Protein AF-A0A1X1QET8-F1 (afdb_monomer)

Mean predicted aligned error: 7.46 Å

Secondary structure (DSSP, 8-state):
--HHHHHHHHHHSTTSTTHHHHHHHHHHHHHHHHTPPPPHHHHHHHHHHHHHHHHHHHHHHHHHS--S----TTSPPHHHHHHHHHHHSSS-HHHHHHHHHHHHHHHHHHH-

Solvent-accessible surface area (backbone atoms only — not comparable to full-atom values): 6619 Å² total; per-residue (Å²): 129,54,74,42,54,53,52,54,61,43,67,76,45,64,84,44,91,68,31,50,60,51,52,53,52,50,54,51,51,50,26,63,77,69,74,43,82,80,50,70,69,53,55,51,23,50,51,42,36,46,50,56,53,51,51,50,54,51,51,51,52,52,70,72,62,63,70,92,78,77,90,59,92,82,65,80,48,72,64,54,54,49,52,54,54,51,67,69,34,98,52,54,68,68,54,24,52,49,53,48,51,55,54,49,54,65,47,39,77,74,72,96

pLDDT: mean 82.43, std 14.9, range [44.53, 96.75]

Foldseek 3Di:
DALLVLLVVCVVCCPDQPNLVSLVVSLVVLCVQVVHDDDPLLVLLSVLSVVVNVLVVVVVVVVVPDPDDDPDVPDDDSVNVVVVVCVVRPDHNVVSSVVSNVVSVVSSVVRD

Structure (mmCIF, N/CA/C/O backbone):
data_AF-A0A1X1QET8-F1
#
_entry.id   AF-A0A1X1QET8-F1
#
loop_
_atom_site.group_PDB
_atom_site.id
_atom_site.type_symbol
_atom_site.label_atom_id
_atom_site.label_alt_id
_atom_site.label_comp_id
_atom_site.label_asym_id
_atom_site.label_entity_id
_atom_site.label_seq_id
_atom_site.pdbx_PDB_ins_code
_atom_site.Cartn_x
_atom_site.Cartn_y
_atom_site.Cartn_z
_atom_site.occupancy
_atom_site.B_iso_or_equiv
_atom_site.auth_seq_id
_atom_site.auth_comp_id
_atom_site.auth_asym_id
_atom_site.auth_atom_id
_atom_site.pdbx_PDB_model_num
ATOM 1 N N . MET A 1 1 ? -18.580 -8.334 -0.733 1.00 80.12 1 MET A N 1
ATOM 2 C CA . MET A 1 1 ? -17.392 -8.728 0.043 1.00 80.12 1 MET A CA 1
ATOM 3 C C . MET A 1 1 ? -17.218 -7.706 1.147 1.00 80.12 1 MET A C 1
ATOM 5 O O . MET A 1 1 ? -17.308 -6.518 0.830 1.00 80.12 1 MET A O 1
ATOM 9 N N . SER A 1 2 ? -17.101 -8.141 2.405 1.00 91.31 2 SER A N 1
ATOM 10 C CA . SER A 1 2 ? -16.894 -7.214 3.525 1.00 91.31 2 SER A CA 1
ATOM 11 C C . SER A 1 2 ? -15.508 -6.560 3.424 1.00 91.31 2 SER A C 1
ATOM 13 O O . SER A 1 2 ? -14.654 -6.996 2.648 1.00 91.31 2 SER A O 1
ATOM 15 N N . LEU A 1 3 ? -15.273 -5.486 4.182 1.00 92.62 3 LEU A N 1
ATOM 16 C CA . LEU A 1 3 ? -13.946 -4.869 4.244 1.00 92.62 3 LEU A CA 1
ATOM 17 C C . LEU A 1 3 ? -12.921 -5.798 4.920 1.00 92.62 3 LEU A C 1
ATOM 19 O O . LEU A 1 3 ? -11.764 -5.821 4.508 1.00 92.62 3 LEU A O 1
ATOM 23 N N . SER A 1 4 ? -13.343 -6.608 5.895 1.00 92.38 4 SER A N 1
ATOM 24 C CA . SER A 1 4 ? -12.501 -7.638 6.514 1.00 92.38 4 SER A CA 1
ATOM 25 C C . SER A 1 4 ? -12.085 -8.723 5.518 1.00 92.38 4 SER A C 1
ATOM 27 O O . SER A 1 4 ? -10.895 -9.020 5.430 1.00 92.38 4 SER A O 1
ATOM 29 N N . ASP A 1 5 ? -13.015 -9.219 4.696 1.00 93.31 5 ASP A N 1
ATOM 30 C CA . ASP A 1 5 ? -12.722 -10.188 3.631 1.00 93.31 5 ASP A CA 1
ATOM 31 C C . ASP A 1 5 ? -11.715 -9.609 2.620 1.00 93.31 5 ASP A C 1
ATOM 33 O O . ASP A 1 5 ? -10.747 -10.266 2.251 1.00 93.31 5 ASP A O 1
ATOM 37 N N . LYS A 1 6 ? -11.890 -8.339 2.213 1.00 93.94 6 LYS A N 1
ATOM 38 C CA . LYS A 1 6 ? -10.956 -7.655 1.297 1.00 93.94 6 LYS A CA 1
ATOM 39 C C . LYS A 1 6 ? -9.537 -7.577 1.862 1.00 93.94 6 LYS A C 1
ATOM 41 O O . LYS A 1 6 ? -8.575 -7.726 1.109 1.00 93.94 6 LYS A O 1
ATOM 46 N N . ILE A 1 7 ? -9.399 -7.296 3.162 1.00 94.69 7 ILE A N 1
ATOM 47 C CA . ILE A 1 7 ? -8.093 -7.244 3.832 1.00 94.69 7 ILE A CA 1
ATOM 48 C C . ILE A 1 7 ? -7.448 -8.632 3.828 1.00 94.69 7 ILE A C 1
ATOM 50 O O . ILE A 1 7 ? -6.260 -8.749 3.529 1.00 94.69 7 ILE A O 1
ATOM 54 N N . ASP A 1 8 ? -8.219 -9.673 4.132 1.00 93.94 8 ASP A N 1
ATOM 55 C CA . ASP A 1 8 ? -7.717 -11.046 4.183 1.00 93.94 8 ASP A CA 1
ATOM 56 C C . ASP A 1 8 ? -7.276 -11.563 2.825 1.00 93.94 8 ASP A C 1
ATOM 58 O O . ASP A 1 8 ? -6.165 -12.083 2.702 1.00 93.94 8 ASP A O 1
ATOM 62 N N . ASP A 1 9 ? -8.099 -11.345 1.805 1.00 94.06 9 ASP A N 1
ATOM 63 C CA . ASP A 1 9 ? -7.784 -11.713 0.430 1.00 94.06 9 ASP A CA 1
ATOM 64 C C . ASP A 1 9 ? -6.506 -11.017 -0.043 1.00 94.06 9 ASP A C 1
ATOM 66 O O . ASP A 1 9 ? -5.615 -11.647 -0.619 1.00 94.06 9 ASP A O 1
ATOM 70 N N . TRP A 1 10 ? -6.365 -9.722 0.253 1.00 94.81 10 TRP A N 1
ATOM 71 C CA . TRP A 1 10 ? -5.163 -8.974 -0.097 1.00 94.81 10 TRP A CA 1
ATOM 72 C C . TRP A 1 10 ? -3.913 -9.513 0.614 1.00 94.81 10 TRP A C 1
ATOM 74 O O . TRP A 1 10 ? -2.864 -9.686 -0.013 1.00 94.81 10 TRP A O 1
ATOM 84 N N . LYS A 1 11 ? -4.022 -9.836 1.911 1.00 92.50 11 LYS A N 1
ATOM 85 C CA . LYS A 1 11 ? -2.915 -10.370 2.722 1.00 92.50 11 LYS A CA 1
ATOM 86 C C . LYS A 1 11 ? -2.400 -11.726 2.239 1.00 92.50 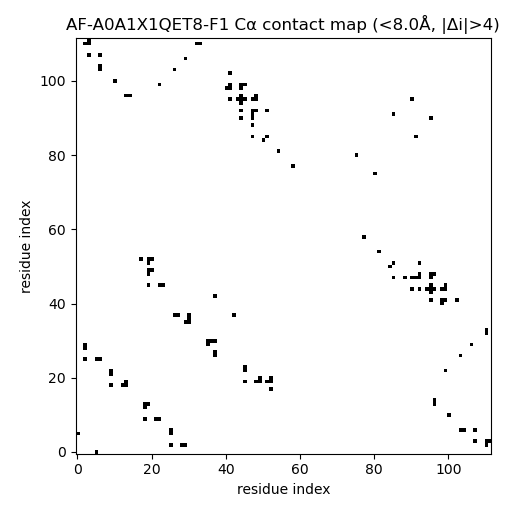11 LYS A C 1
ATOM 88 O O . LYS A 1 11 ? -1.254 -12.057 2.542 1.00 92.50 11 LYS A O 1
ATOM 93 N N . MET A 1 12 ? -3.193 -12.505 1.500 1.00 93.19 12 MET A N 1
ATOM 94 C CA . MET A 1 12 ? -2.711 -13.763 0.917 1.00 93.19 12 MET A CA 1
ATOM 95 C C . MET A 1 12 ? -1.667 -13.529 -0.179 1.00 93.19 12 MET A C 1
ATOM 97 O O . MET A 1 12 ? -0.723 -14.309 -0.306 1.00 93.19 12 MET A O 1
ATOM 101 N N . TYR A 1 13 ? -1.811 -12.449 -0.955 1.00 92.06 13 TYR A N 1
ATOM 102 C CA . TYR A 1 13 ? -0.962 -12.174 -2.116 1.00 92.06 13 TYR A CA 1
ATOM 103 C C . TYR A 1 13 ? -0.561 -10.690 -2.226 1.00 92.06 13 TYR A C 1
ATOM 105 O O . TYR A 1 13 ? -0.769 -10.060 -3.267 1.00 92.06 13 TYR A O 1
ATOM 113 N N . PRO A 1 14 ? 0.086 -10.108 -1.200 1.00 89.88 14 PRO A N 1
ATOM 114 C CA . PRO A 1 14 ? 0.347 -8.670 -1.145 1.00 89.88 14 PRO A CA 1
ATOM 115 C C . PRO A 1 14 ? 1.350 -8.214 -2.217 1.00 89.88 14 PRO A C 1
ATOM 117 O O . PRO A 1 14 ? 1.363 -7.053 -2.622 1.00 89.88 14 PRO A O 1
ATOM 120 N N . ASN A 1 15 ? 2.172 -9.124 -2.741 1.00 88.00 15 ASN A N 1
ATOM 121 C CA . ASN A 1 15 ? 3.132 -8.849 -3.806 1.00 88.00 15 ASN A CA 1
ATOM 122 C C . ASN A 1 15 ? 2.590 -9.107 -5.227 1.00 88.00 15 ASN A C 1
ATOM 124 O O . ASN A 1 15 ? 3.330 -8.839 -6.182 1.00 88.00 15 ASN A O 1
ATOM 128 N N . ALA A 1 16 ? 1.353 -9.603 -5.373 1.00 88.00 16 ALA A N 1
ATOM 129 C CA . ALA A 1 16 ? 0.756 -9.921 -6.667 1.00 88.00 16 ALA A CA 1
ATOM 130 C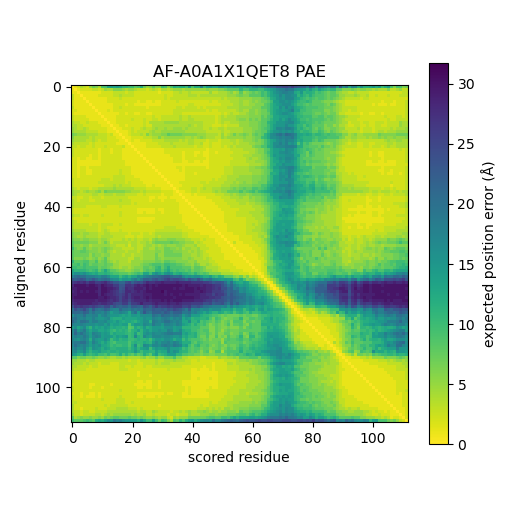 C . ALA A 1 16 ? 0.583 -8.685 -7.558 1.00 88.00 16 ALA A C 1
ATOM 132 O O . ALA A 1 16 ? 0.553 -7.541 -7.107 1.00 88.00 16 ALA A O 1
ATOM 133 N N . LEU A 1 17 ? 0.460 -8.921 -8.861 1.00 78.62 17 LEU A N 1
ATOM 134 C CA . LEU A 1 17 ? 0.230 -7.856 -9.832 1.00 78.62 17 LEU A CA 1
ATOM 135 C C . LEU A 1 17 ? -1.135 -7.197 -9.601 1.00 78.62 17 LEU A C 1
ATOM 137 O O . LEU A 1 17 ? -2.145 -7.886 -9.504 1.00 78.62 17 LEU A O 1
ATOM 141 N N . GLY A 1 18 ? -1.165 -5.863 -9.536 1.00 81.62 18 GLY A N 1
ATOM 142 C CA . GLY A 1 18 ? -2.394 -5.095 -9.290 1.00 81.62 18 GLY A CA 1
ATOM 143 C C . GLY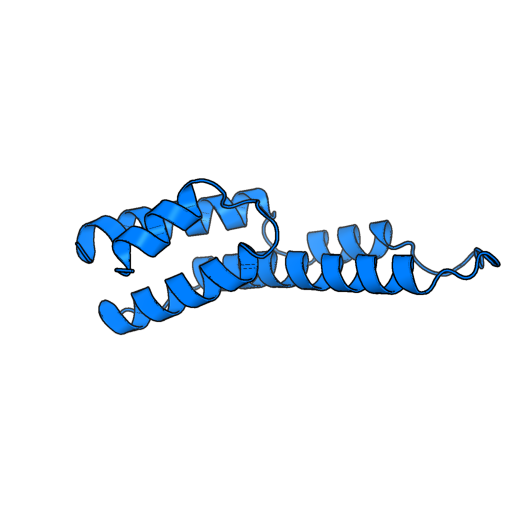 A 1 18 ? -2.766 -4.968 -7.809 1.00 81.62 18 GLY A C 1
ATOM 144 O O . GLY A 1 18 ? -3.632 -4.163 -7.462 1.00 81.62 18 GLY A O 1
ATOM 145 N N . SER A 1 19 ? -2.057 -5.682 -6.931 1.00 87.88 19 SER A N 1
ATOM 146 C CA . SER A 1 19 ? -2.164 -5.566 -5.474 1.00 87.88 19 SER A CA 1
ATOM 147 C C . SER A 1 19 ? -1.939 -4.128 -4.985 1.00 87.88 19 SER A C 1
ATOM 149 O O . SER A 1 19 ? -2.549 -3.693 -4.010 1.00 87.88 19 SER A O 1
ATOM 151 N N . GLU A 1 20 ? -1.109 -3.350 -5.690 1.00 88.38 20 GLU A N 1
ATOM 152 C CA . GLU A 1 20 ? -0.774 -1.973 -5.310 1.00 88.38 20 GLU A CA 1
ATOM 153 C C . GLU A 1 20 ? -1.983 -1.029 -5.395 1.00 88.38 20 GLU A C 1
ATOM 155 O O . GLU A 1 20 ? -2.160 -0.147 -4.557 1.00 88.38 20 GLU A O 1
ATOM 160 N N . SER A 1 21 ? -2.847 -1.227 -6.392 1.00 87.25 21 SER A N 1
ATOM 161 C CA . SER A 1 21 ? -4.085 -0.457 -6.528 1.00 87.25 21 SER A CA 1
ATOM 162 C C . SER A 1 21 ? -5.145 -0.937 -5.539 1.00 87.25 21 SER A C 1
ATOM 164 O O . SER A 1 21 ? -5.855 -0.121 -4.956 1.00 87.25 21 SER A O 1
ATOM 166 N N . GLN A 1 22 ? -5.229 -2.252 -5.315 1.00 92.19 22 GLN A N 1
ATOM 167 C CA . GLN A 1 22 ? -6.174 -2.838 -4.364 1.00 92.19 22 GLN A CA 1
ATOM 168 C C . GLN A 1 22 ? -5.916 -2.345 -2.938 1.00 92.19 22 GLN A C 1
ATOM 170 O O . GLN A 1 22 ? -6.845 -1.880 -2.281 1.00 92.19 22 GLN A O 1
ATOM 175 N N . VAL A 1 23 ? -4.660 -2.361 -2.479 1.00 94.62 23 VAL A N 1
ATOM 176 C CA . VAL A 1 23 ? -4.318 -1.910 -1.122 1.00 94.62 23 VAL A CA 1
ATOM 177 C C . VAL A 1 23 ? -4.635 -0.432 -0.904 1.00 94.62 23 VAL A C 1
ATOM 179 O O . VAL A 1 23 ? -5.089 -0.061 0.174 1.00 94.62 23 VAL A O 1
ATOM 182 N N . ALA A 1 24 ? -4.472 0.415 -1.925 1.00 94.12 24 ALA A N 1
ATOM 183 C CA . ALA A 1 24 ? -4.821 1.831 -1.832 1.00 94.12 24 ALA A CA 1
ATOM 184 C C . ALA A 1 24 ? -6.329 2.041 -1.618 1.00 94.12 24 ALA A C 1
ATOM 186 O O . ALA A 1 24 ? -6.723 2.866 -0.793 1.00 94.12 24 ALA A O 1
ATOM 187 N N . VAL A 1 25 ? -7.165 1.262 -2.315 1.00 95.44 25 VAL A N 1
ATOM 188 C CA . VAL A 1 25 ? -8.624 1.275 -2.124 1.00 95.44 25 VAL A CA 1
ATOM 189 C C . VAL A 1 25 ? -8.981 0.794 -0.721 1.00 95.44 25 VAL A C 1
ATOM 191 O O . VAL A 1 25 ? -9.725 1.475 -0.021 1.00 95.44 25 VAL A O 1
ATOM 194 N N . ILE A 1 26 ? -8.404 -0.328 -0.281 1.00 96.31 26 ILE A N 1
ATOM 195 C CA . ILE A 1 26 ? -8.663 -0.899 1.047 1.00 96.31 26 ILE A CA 1
ATOM 196 C C . ILE A 1 26 ? -8.295 0.102 2.150 1.00 96.31 26 ILE A C 1
ATOM 198 O O . ILE A 1 26 ? -9.101 0.345 3.041 1.00 96.31 26 ILE A O 1
ATOM 202 N N . VAL A 1 27 ? -7.121 0.739 2.081 1.00 96.75 27 VAL A N 1
ATOM 203 C CA . V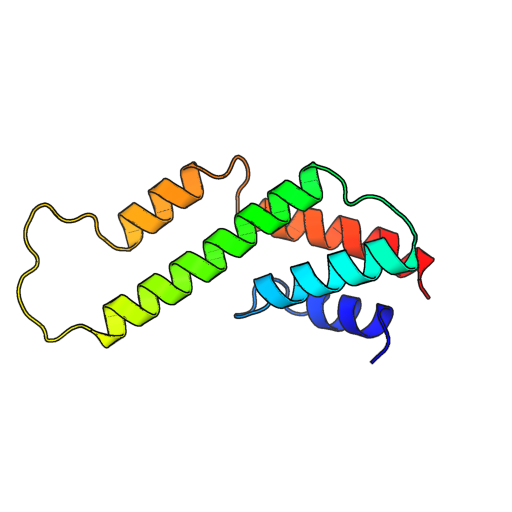AL A 1 27 ? -6.703 1.754 3.067 1.00 96.75 27 VAL A CA 1
ATOM 204 C C . VAL A 1 27 ? -7.652 2.959 3.080 1.00 96.75 27 VAL A C 1
ATOM 206 O O . VAL A 1 27 ? -7.958 3.483 4.151 1.00 96.75 27 VAL A O 1
ATOM 209 N N . GLY A 1 28 ? -8.148 3.389 1.916 1.00 95.75 28 GLY A N 1
ATOM 210 C CA . GLY A 1 28 ? -9.153 4.450 1.825 1.00 95.75 28 GLY A CA 1
ATOM 211 C C . GLY A 1 28 ? -10.478 4.062 2.485 1.00 95.75 28 GLY A C 1
ATOM 212 O O . GLY A 1 28 ? -11.009 4.825 3.287 1.00 95.75 28 GLY A O 1
ATOM 213 N N . GLU A 1 29 ? -10.978 2.856 2.208 1.00 96.12 29 GLU A N 1
ATOM 214 C CA . GLU A 1 29 ? -12.193 2.322 2.836 1.00 96.12 29 GLU A CA 1
ATOM 215 C C . GLU A 1 29 ? -12.037 2.202 4.362 1.00 96.12 29 GLU A C 1
ATOM 217 O O . GLU A 1 29 ? -12.930 2.610 5.100 1.00 96.12 29 GLU A O 1
ATOM 222 N N . VAL A 1 30 ? -10.883 1.726 4.844 1.00 96.00 30 VAL A N 1
ATOM 223 C CA . VAL A 1 30 ? -10.548 1.652 6.278 1.00 96.00 30 VAL A CA 1
ATOM 224 C C . VAL A 1 30 ? -10.579 3.033 6.934 1.00 96.00 30 VAL A C 1
ATOM 226 O O . VAL A 1 30 ? -11.177 3.187 7.997 1.00 96.00 30 VAL A O 1
ATOM 229 N N . SER A 1 31 ? -9.961 4.037 6.306 1.00 95.38 31 SER A N 1
ATOM 230 C CA . SER A 1 31 ? -9.940 5.417 6.812 1.00 95.38 31 SER A CA 1
ATOM 231 C C . SER A 1 31 ? -11.346 6.004 6.935 1.00 95.38 31 SER A C 1
ATOM 233 O O . SER A 1 31 ? -11.654 6.643 7.937 1.00 95.38 31 SER A O 1
ATOM 235 N N . VAL A 1 32 ? -12.214 5.734 5.955 1.00 95.81 32 VAL A N 1
ATOM 236 C CA . VAL A 1 32 ? -13.613 6.184 5.969 1.00 95.81 32 VAL A CA 1
ATOM 237 C C . VAL A 1 32 ? -14.416 5.471 7.058 1.00 95.81 32 VAL A C 1
ATOM 239 O O . VAL A 1 32 ? -15.118 6.132 7.813 1.00 95.81 32 VAL A O 1
ATOM 242 N N . VAL A 1 33 ? -14.312 4.142 7.158 1.00 95.12 33 VAL A N 1
ATOM 243 C CA . VAL A 1 33 ? -15.098 3.335 8.110 1.00 95.12 33 VAL A CA 1
ATOM 244 C C . VAL A 1 33 ? -14.719 3.618 9.561 1.00 95.12 33 VAL A C 1
ATOM 246 O O . VAL A 1 33 ? -15.589 3.639 10.425 1.00 95.12 33 VAL A O 1
ATOM 249 N N . LEU A 1 34 ? -13.430 3.813 9.836 1.00 94.38 34 LEU A N 1
ATOM 250 C CA . LEU A 1 34 ? -12.939 4.072 11.189 1.00 94.38 34 LEU A CA 1
ATOM 251 C C . LEU A 1 34 ? -12.888 5.563 11.542 1.00 94.38 34 LEU A C 1
ATOM 253 O O . LEU A 1 34 ? -12.520 5.893 12.665 1.00 94.38 34 LEU A O 1
ATOM 257 N N . GLU A 1 35 ? -13.218 6.447 10.596 1.00 95.56 35 GLU A N 1
ATOM 258 C CA . GLU A 1 35 ? -13.092 7.905 10.735 1.00 95.56 35 GLU A CA 1
ATOM 259 C C . GLU A 1 35 ? -11.675 8.340 11.185 1.00 95.56 35 GLU A C 1
ATOM 261 O O . GLU A 1 35 ? -11.486 9.336 11.883 1.00 95.56 35 GLU A O 1
ATOM 266 N N . GLU A 1 36 ? -10.649 7.583 10.774 1.00 93.88 36 GLU A N 1
ATOM 267 C CA . GLU A 1 36 ? -9.242 7.808 11.126 1.00 93.88 36 GLU A CA 1
ATOM 268 C C . GLU A 1 36 ? -8.489 8.464 9.956 1.00 93.88 36 GLU A C 1
ATOM 270 O O . GLU A 1 36 ? -8.645 8.075 8.795 1.00 93.88 36 GLU A O 1
ATOM 275 N N . GLU A 1 37 ? -7.586 9.407 10.247 1.00 95.06 37 GLU A N 1
ATOM 276 C CA . GLU A 1 37 ? -6.650 9.901 9.233 1.00 95.06 37 GLU A CA 1
ATOM 277 C C . GLU A 1 37 ? -5.614 8.820 8.879 1.00 95.06 37 GLU A C 1
ATOM 279 O O . GLU A 1 37 ? -5.034 8.174 9.754 1.00 95.06 37 GLU A O 1
ATOM 284 N N . ILE A 1 38 ? -5.317 8.661 7.585 1.00 95.62 38 ILE A N 1
ATOM 285 C CA . ILE A 1 38 ? -4.256 7.758 7.128 1.00 95.62 38 ILE A CA 1
ATOM 286 C C . ILE A 1 38 ? -2.887 8.269 7.630 1.00 95.62 38 ILE A C 1
ATOM 288 O O . ILE A 1 38 ? -2.478 9.380 7.256 1.00 95.62 38 ILE A O 1
ATOM 292 N N . PRO A 1 39 ? -2.130 7.469 8.410 1.00 96.06 39 PRO A N 1
ATOM 293 C CA . PRO A 1 39 ? -0.828 7.874 8.930 1.00 96.06 39 PRO A CA 1
ATOM 294 C C . PRO A 1 39 ? 0.186 8.210 7.830 1.00 96.06 39 PRO A C 1
ATOM 296 O O . PRO A 1 39 ? 0.182 7.620 6.748 1.00 96.06 39 PRO A O 1
ATOM 299 N N . LYS A 1 40 ? 1.122 9.123 8.120 1.00 94.62 40 LYS A N 1
ATOM 300 C CA . LYS A 1 40 ? 2.134 9.577 7.147 1.00 94.62 40 LYS A CA 1
ATOM 301 C C . LYS A 1 40 ? 2.953 8.426 6.547 1.00 94.62 40 LYS A C 1
ATOM 303 O O . LYS A 1 40 ? 3.101 8.366 5.333 1.00 94.62 40 LYS A O 1
ATOM 308 N N . HIS A 1 41 ? 3.425 7.498 7.375 1.00 93.50 41 HIS A N 1
ATOM 309 C CA . HIS A 1 41 ? 4.224 6.353 6.924 1.00 93.50 41 HIS A CA 1
ATOM 310 C C . HIS A 1 41 ? 3.415 5.383 6.039 1.00 93.50 41 HIS A C 1
ATOM 312 O O . HIS A 1 41 ? 3.959 4.801 5.106 1.00 93.50 41 HIS A O 1
ATOM 318 N N . VAL A 1 42 ? 2.098 5.265 6.259 1.00 96.19 42 VAL A N 1
ATOM 319 C CA . VAL A 1 42 ? 1.194 4.504 5.379 1.00 96.19 42 VAL A CA 1
ATOM 320 C C . VAL A 1 42 ? 1.034 5.217 4.037 1.00 96.19 42 VAL A C 1
ATOM 322 O O . VAL A 1 42 ? 1.131 4.584 2.990 1.00 96.19 42 VAL A O 1
ATOM 325 N N . LYS A 1 43 ? 0.866 6.549 4.039 1.00 94.12 43 LYS A N 1
ATOM 326 C CA . LYS A 1 43 ? 0.845 7.357 2.804 1.00 94.12 43 LYS A CA 1
ATOM 327 C C . LYS A 1 43 ? 2.154 7.209 2.013 1.00 94.12 43 LYS A C 1
ATOM 329 O O . LYS A 1 43 ? 2.117 7.138 0.789 1.00 94.12 43 LYS A O 1
ATOM 334 N N . GLU A 1 44 ? 3.300 7.166 2.690 1.00 91.56 44 GLU A N 1
ATOM 335 C CA . GLU A 1 44 ? 4.612 6.935 2.067 1.00 91.56 44 GLU A CA 1
ATOM 336 C C . GLU A 1 44 ? 4.716 5.523 1.473 1.00 91.56 44 GLU A C 1
ATOM 338 O O . GLU A 1 44 ? 5.084 5.389 0.308 1.00 91.56 44 GLU A O 1
ATOM 343 N N . ALA A 1 45 ? 4.277 4.489 2.197 1.00 93.06 45 ALA A N 1
ATOM 344 C CA . ALA A 1 45 ? 4.208 3.121 1.681 1.00 93.06 45 ALA A CA 1
ATOM 345 C C . ALA A 1 45 ? 3.310 2.995 0.437 1.00 93.06 45 ALA A C 1
ATOM 347 O O . ALA A 1 45 ? 3.706 2.377 -0.553 1.00 93.06 45 ALA A O 1
ATOM 348 N N . LEU A 1 46 ? 2.136 3.637 0.438 1.00 93.06 46 LEU A N 1
ATOM 349 C CA . LEU A 1 46 ? 1.244 3.670 -0.726 1.00 93.06 46 LEU A CA 1
ATOM 350 C C . LEU A 1 46 ? 1.895 4.346 -1.940 1.00 93.06 46 LEU A C 1
ATOM 352 O O . LEU A 1 46 ? 1.746 3.862 -3.061 1.00 93.06 46 LEU A O 1
ATOM 356 N N . LYS A 1 47 ? 2.645 5.436 -1.738 1.00 89.94 47 LYS A N 1
ATOM 357 C CA . LYS A 1 47 ? 3.392 6.098 -2.822 1.00 89.94 47 LYS A CA 1
ATOM 358 C C . LYS A 1 47 ? 4.458 5.177 -3.409 1.00 89.94 47 LYS A C 1
ATOM 360 O O . LYS A 1 47 ? 4.528 5.046 -4.629 1.00 89.94 47 LYS A O 1
ATOM 365 N N . THR A 1 48 ? 5.228 4.505 -2.554 1.00 89.56 48 THR A N 1
ATOM 366 C CA . THR A 1 48 ? 6.253 3.543 -2.973 1.00 89.56 48 THR A CA 1
ATOM 367 C C . THR A 1 48 ? 5.656 2.410 -3.819 1.00 89.56 48 THR A C 1
ATOM 369 O O . THR A 1 48 ? 6.200 2.068 -4.869 1.00 89.56 48 THR A O 1
ATOM 372 N N . LEU A 1 49 ? 4.502 1.856 -3.427 1.00 88.06 49 LEU A N 1
ATOM 373 C CA . LEU A 1 49 ? 3.829 0.816 -4.217 1.00 88.06 49 LEU A CA 1
ATOM 374 C C . LEU A 1 49 ? 3.183 1.347 -5.503 1.00 88.06 49 LEU A C 1
ATOM 376 O O . LEU A 1 49 ? 3.224 0.673 -6.531 1.00 88.06 49 LEU A O 1
ATOM 380 N N . SER A 1 50 ? 2.627 2.558 -5.491 1.00 85.56 50 SER A N 1
ATOM 381 C CA . SER A 1 50 ? 2.093 3.190 -6.705 1.00 85.56 50 SER A CA 1
ATOM 382 C C . SER A 1 50 ? 3.181 3.370 -7.772 1.00 85.56 50 SER A C 1
ATOM 384 O O . SER A 1 50 ? 2.968 3.095 -8.957 1.00 85.56 50 SER A O 1
ATOM 386 N N . LEU A 1 51 ? 4.391 3.738 -7.343 1.00 84.19 51 LEU A N 1
ATOM 387 C CA . LEU A 1 51 ? 5.546 3.848 -8.227 1.00 84.19 51 LEU A CA 1
ATOM 388 C C . LEU A 1 51 ? 5.935 2.496 -8.839 1.00 84.19 51 LEU A C 1
ATOM 390 O O . LEU A 1 51 ? 6.152 2.423 -10.047 1.00 84.19 51 LEU A O 1
ATOM 394 N N . ARG A 1 52 ? 5.932 1.416 -8.044 1.00 81.62 52 ARG A N 1
ATOM 395 C CA . ARG A 1 52 ? 6.132 0.042 -8.541 1.00 81.62 52 ARG A CA 1
ATOM 396 C C . ARG A 1 52 ? 5.121 -0.318 -9.636 1.00 81.62 52 ARG A C 1
ATOM 398 O O . ARG A 1 52 ? 5.502 -0.885 -10.660 1.00 81.62 52 ARG A O 1
ATOM 405 N N . GLY A 1 53 ? 3.845 0.023 -9.442 1.00 76.75 53 GLY A N 1
ATOM 406 C CA . GLY A 1 53 ? 2.802 -0.199 -10.446 1.00 76.75 53 GLY A CA 1
ATOM 407 C C . GLY A 1 53 ? 3.042 0.597 -11.731 1.00 76.75 53 GLY A C 1
ATOM 408 O O . GLY A 1 53 ? 3.024 0.027 -12.819 1.00 76.75 53 GLY A O 1
ATOM 409 N N . THR A 1 54 ? 3.368 1.882 -11.592 1.00 79.38 54 THR A N 1
ATOM 410 C CA . THR A 1 54 ? 3.655 2.785 -12.720 1.00 79.38 54 THR A CA 1
ATOM 411 C C . THR A 1 54 ? 4.852 2.301 -13.540 1.00 79.38 54 THR A C 1
ATOM 413 O O . THR A 1 54 ? 4.787 2.236 -14.764 1.00 79.38 54 THR A O 1
ATOM 416 N N . MET A 1 55 ? 5.939 1.898 -12.876 1.00 78.38 55 MET A N 1
ATOM 417 C CA . MET A 1 55 ? 7.123 1.347 -13.540 1.00 78.38 55 MET A CA 1
ATOM 418 C C . MET A 1 55 ? 6.799 0.098 -14.344 1.00 78.38 55 MET A C 1
ATOM 420 O O . MET A 1 55 ? 7.239 -0.036 -15.478 1.00 78.38 55 MET A O 1
ATOM 424 N N . ARG A 1 56 ? 6.007 -0.816 -13.785 1.00 76.56 56 ARG A N 1
ATOM 425 C CA . ARG A 1 56 ? 5.577 -2.017 -14.502 1.00 76.56 56 ARG A CA 1
ATOM 426 C C . ARG A 1 56 ? 4.805 -1.673 -15.775 1.00 76.56 56 ARG A C 1
ATOM 428 O O . ARG A 1 56 ? 5.016 -2.325 -16.795 1.00 76.56 56 ARG A O 1
ATOM 435 N N . ASP A 1 57 ? 3.912 -0.692 -15.719 1.00 73.88 57 ASP A N 1
ATOM 436 C CA . ASP A 1 57 ? 3.114 -0.299 -16.882 1.00 73.88 57 ASP A CA 1
ATOM 437 C C . ASP A 1 57 ? 3.991 0.354 -17.960 1.00 73.88 57 ASP A C 1
ATOM 439 O O . ASP A 1 57 ? 3.837 0.047 -19.142 1.00 73.88 57 ASP A O 1
ATOM 443 N N . ILE A 1 58 ? 4.992 1.143 -17.552 1.00 74.56 58 ILE A N 1
ATOM 444 C CA . ILE A 1 58 ? 6.040 1.654 -18.447 1.00 74.56 58 ILE A CA 1
ATOM 445 C C . ILE A 1 58 ? 6.830 0.495 -19.076 1.00 74.56 58 ILE A C 1
ATOM 447 O O . ILE A 1 58 ? 7.013 0.481 -20.289 1.00 74.56 58 ILE A O 1
ATOM 451 N N . ALA A 1 59 ? 7.240 -0.511 -18.294 1.00 74.00 59 ALA A N 1
ATOM 452 C CA . ALA A 1 59 ? 7.948 -1.695 -18.795 1.00 74.00 59 ALA A CA 1
ATOM 453 C C . ALA A 1 59 ? 7.150 -2.424 -19.877 1.00 74.00 59 ALA A C 1
ATOM 455 O O . ALA A 1 59 ? 7.680 -2.773 -20.929 1.00 74.00 59 ALA A O 1
ATOM 456 N N . LYS A 1 60 ? 5.855 -2.644 -19.615 1.00 70.75 60 LYS A N 1
ATOM 457 C CA . LYS A 1 60 ? 4.942 -3.287 -20.562 1.00 70.75 60 LYS A CA 1
ATOM 458 C C . LYS A 1 60 ? 4.793 -2.463 -21.832 1.00 70.75 60 LYS A C 1
ATOM 460 O O . LYS A 1 60 ? 4.797 -3.043 -22.913 1.00 70.75 60 LYS A O 1
ATOM 465 N N . ALA A 1 61 ? 4.661 -1.142 -21.709 1.00 69.38 61 ALA A N 1
ATOM 466 C CA . ALA A 1 61 ? 4.552 -0.248 -22.855 1.00 69.38 61 ALA A CA 1
ATOM 467 C C . ALA A 1 61 ? 5.823 -0.274 -23.716 1.00 69.38 61 ALA A C 1
ATOM 469 O O . ALA A 1 61 ? 5.713 -0.348 -24.933 1.00 69.38 61 ALA A O 1
ATOM 470 N N . ILE A 1 62 ? 7.009 -0.290 -23.094 1.00 69.94 62 ILE A N 1
ATOM 471 C CA . ILE A 1 62 ? 8.296 -0.424 -23.795 1.00 69.94 62 ILE A CA 1
ATOM 472 C C . ILE A 1 62 ? 8.374 -1.778 -24.509 1.00 69.94 62 ILE A C 1
ATOM 474 O O . ILE A 1 62 ? 8.561 -1.807 -25.718 1.00 69.94 62 ILE A O 1
ATOM 478 N N . ALA A 1 63 ? 8.132 -2.884 -23.800 1.00 67.19 63 ALA A N 1
ATOM 479 C CA . ALA A 1 63 ? 8.180 -4.231 -24.377 1.00 67.19 63 ALA A CA 1
ATOM 480 C C . ALA A 1 63 ? 7.146 -4.457 -25.497 1.00 67.19 63 ALA A C 1
ATOM 482 O O . ALA A 1 63 ? 7.350 -5.293 -26.369 1.00 67.19 63 ALA A O 1
ATOM 483 N N . SER A 1 64 ? 6.028 -3.725 -25.475 1.00 66.88 64 SER A N 1
ATOM 484 C CA . SER A 1 64 ? 4.996 -3.789 -26.520 1.00 66.88 64 SER A CA 1
ATOM 485 C C . SER A 1 64 ? 5.302 -2.897 -27.730 1.00 66.88 64 SER A C 1
ATOM 487 O O . SER A 1 64 ? 4.685 -3.086 -28.773 1.00 66.88 64 SER A O 1
ATOM 489 N N . ASN A 1 65 ? 6.221 -1.933 -27.591 1.00 63.25 65 ASN A N 1
ATOM 490 C CA . ASN A 1 65 ? 6.630 -0.987 -28.636 1.00 63.25 65 ASN A CA 1
ATOM 491 C C . ASN A 1 65 ? 7.987 -1.327 -29.279 1.00 63.25 65 ASN A C 1
ATOM 493 O O . ASN A 1 65 ? 8.453 -0.563 -30.124 1.00 63.25 65 ASN A O 1
ATOM 497 N N . GLU A 1 66 ? 8.624 -2.445 -28.925 1.00 53.28 66 GLU A N 1
ATOM 498 C CA . GLU A 1 66 ? 9.812 -2.915 -29.641 1.00 53.28 66 GLU A CA 1
ATOM 499 C C . GLU A 1 66 ? 9.416 -3.538 -30.993 1.00 53.28 66 GLU A C 1
ATOM 501 O O . GLU A 1 66 ? 9.197 -4.743 -31.118 1.00 53.28 66 GLU A O 1
ATOM 506 N N . GLU A 1 67 ? 9.391 -2.703 -32.039 1.00 45.09 67 GLU A N 1
ATOM 507 C CA . GLU A 1 67 ? 10.134 -3.082 -33.243 1.00 45.09 67 GLU A CA 1
ATOM 508 C C . GLU A 1 67 ? 11.624 -3.156 -32.857 1.00 45.09 67 GLU A C 1
ATOM 510 O O . GLU A 1 67 ? 12.136 -2.245 -32.197 1.00 45.09 67 GLU A O 1
ATOM 515 N N . PRO A 1 68 ? 12.331 -4.242 -33.205 1.00 49.09 68 PRO A N 1
ATOM 516 C CA . PRO A 1 68 ? 13.709 -4.420 -32.801 1.00 49.09 68 PRO A CA 1
ATOM 517 C C . PRO A 1 68 ? 14.578 -3.580 -33.727 1.00 49.09 68 PRO A C 1
ATOM 519 O O . PRO A 1 68 ? 14.820 -4.013 -34.841 1.00 49.09 68 PRO A O 1
ATOM 522 N N . GLU A 1 69 ? 15.051 -2.409 -33.299 1.00 46.72 69 GLU A N 1
ATOM 523 C CA . GLU A 1 69 ? 16.339 -1.865 -33.749 1.00 46.72 69 GLU A CA 1
ATOM 524 C C . GLU A 1 69 ? 16.694 -0.548 -33.045 1.00 46.72 69 GLU A C 1
ATOM 526 O O . GLU A 1 69 ? 15.889 0.367 -32.928 1.00 46.72 69 GLU A O 1
ATOM 531 N N . GLN A 1 70 ? 17.967 -0.449 -32.654 1.00 44.53 70 GLN A N 1
ATOM 532 C CA . GLN A 1 70 ? 18.652 0.705 -32.056 1.00 44.53 70 GLN A CA 1
ATOM 533 C C . GLN A 1 70 ? 18.551 0.836 -30.529 1.00 44.53 70 GLN A C 1
ATOM 535 O O . GLN A 1 70 ? 17.969 1.767 -29.976 1.00 44.53 70 GLN A O 1
ATOM 540 N N . HIS A 1 71 ? 19.317 -0.020 -29.841 1.00 47.09 71 HIS A N 1
ATOM 541 C CA . HIS A 1 71 ? 20.020 0.384 -28.619 1.00 47.09 71 HIS A CA 1
ATOM 542 C C . HIS A 1 71 ? 20.895 1.618 -28.926 1.00 47.09 71 HIS A C 1
ATOM 544 O O . HIS A 1 71 ? 22.082 1.505 -29.235 1.00 47.09 71 HIS A O 1
ATOM 550 N N . ASN A 1 72 ? 20.307 2.813 -28.874 1.00 51.03 72 ASN A N 1
ATOM 551 C CA . ASN A 1 72 ? 21.055 4.062 -28.871 1.00 51.03 72 ASN A CA 1
ATOM 552 C C . ASN A 1 72 ? 21.834 4.136 -27.554 1.00 51.03 72 ASN A C 1
ATOM 554 O O . ASN A 1 72 ? 21.248 4.276 -26.479 1.00 51.03 72 ASN A O 1
ATOM 558 N N . MET A 1 73 ? 23.162 4.019 -27.638 1.00 46.41 73 MET A N 1
ATOM 559 C CA . MET A 1 73 ? 24.070 4.220 -26.507 1.00 46.41 73 MET A CA 1
ATOM 560 C C . MET A 1 73 ? 23.863 5.632 -25.938 1.00 46.41 73 MET A C 1
ATOM 562 O O . MET A 1 73 ? 24.350 6.607 -26.504 1.00 46.41 73 MET A O 1
ATOM 566 N N . GLY A 1 74 ? 23.100 5.746 -24.846 1.00 53.31 74 GLY A N 1
ATOM 567 C CA . GLY A 1 74 ? 22.792 7.019 -24.185 1.00 53.31 74 GLY A CA 1
ATOM 568 C C . GLY A 1 74 ? 21.395 7.122 -23.564 1.00 53.31 74 GLY A C 1
ATOM 569 O O . GLY A 1 74 ? 21.170 8.026 -22.763 1.00 53.31 74 GLY A O 1
ATOM 570 N N . VAL A 1 75 ? 20.463 6.218 -23.887 1.00 55.78 75 VAL A N 1
ATOM 571 C CA . VAL A 1 75 ? 19.135 6.175 -23.247 1.00 55.78 75 VAL A CA 1
ATOM 572 C C . VAL A 1 75 ? 19.194 5.262 -22.010 1.00 55.78 75 VAL A C 1
ATOM 574 O O . VAL A 1 75 ? 19.647 4.124 -22.154 1.00 55.78 75 VAL A O 1
ATOM 577 N N . PRO A 1 76 ? 18.768 5.720 -20.812 1.00 57.16 76 PRO A N 1
ATOM 578 C CA . PRO A 1 76 ? 18.692 4.873 -19.622 1.00 57.16 76 PRO A CA 1
ATOM 579 C C . PRO A 1 76 ? 17.850 3.628 -19.899 1.00 57.16 76 PRO A C 1
ATOM 581 O O . PRO A 1 76 ? 16.761 3.730 -20.470 1.00 57.16 76 PRO A O 1
ATOM 584 N N . SER A 1 77 ? 18.342 2.459 -19.496 1.00 66.75 77 SER A N 1
ATOM 585 C CA . SER A 1 77 ? 17.571 1.225 -19.603 1.00 66.75 77 SER A CA 1
ATOM 586 C C . SER A 1 77 ? 16.355 1.273 -18.674 1.00 66.75 77 SER A C 1
ATOM 588 O O . SER A 1 77 ? 16.306 2.042 -17.710 1.00 66.75 77 SER A O 1
ATOM 590 N N . PHE A 1 78 ? 15.366 0.414 -18.926 1.00 68.19 78 PHE A N 1
ATOM 591 C CA . PHE A 1 78 ? 14.228 0.266 -18.019 1.00 68.19 78 PHE A CA 1
ATOM 592 C C . PHE A 1 78 ? 14.681 -0.018 -16.575 1.00 68.19 78 PHE A C 1
ATOM 594 O O . PHE A 1 78 ? 14.136 0.559 -15.636 1.00 68.19 78 PHE A O 1
ATOM 601 N N . HIS A 1 79 ? 15.716 -0.845 -16.405 1.00 68.06 79 HIS A N 1
ATOM 602 C CA . HIS A 1 79 ? 16.299 -1.137 -15.097 1.00 68.06 79 HIS A CA 1
ATOM 603 C C . HIS A 1 79 ? 16.893 0.110 -14.434 1.00 68.06 79 HIS A C 1
ATOM 605 O O . HIS A 1 79 ? 16.612 0.339 -13.265 1.00 68.06 79 HIS A O 1
ATOM 611 N N . ASP A 1 80 ? 17.590 0.973 -15.179 1.00 62.81 80 ASP A N 1
ATOM 612 C CA . ASP A 1 80 ? 18.145 2.222 -14.634 1.00 62.81 80 ASP A CA 1
ATOM 613 C C . ASP A 1 80 ? 17.043 3.170 -14.133 1.00 62.81 80 ASP A C 1
ATOM 615 O O . ASP A 1 80 ? 17.189 3.817 -13.096 1.00 62.81 80 ASP A O 1
ATOM 619 N N . VAL A 1 81 ? 15.911 3.238 -14.845 1.00 67.75 81 VAL A N 1
ATOM 620 C CA . VAL A 1 81 ? 14.748 4.038 -14.427 1.00 67.75 81 VAL A CA 1
ATOM 621 C C . VAL A 1 81 ? 14.090 3.437 -13.184 1.00 67.75 81 VAL A C 1
ATOM 623 O O . VAL A 1 81 ? 13.728 4.174 -12.26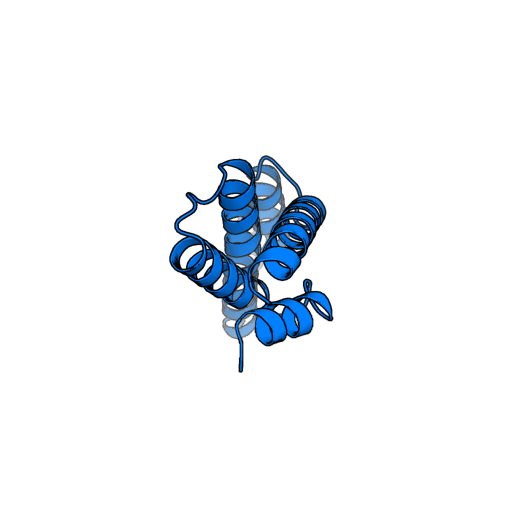5 1.00 67.75 81 VAL A O 1
ATOM 626 N N . VAL A 1 82 ? 13.952 2.108 -13.134 1.00 68.94 82 VAL A N 1
ATOM 627 C CA . VAL A 1 82 ? 13.407 1.393 -11.971 1.00 68.94 82 VAL A CA 1
ATOM 628 C C . VAL A 1 82 ? 14.283 1.589 -10.741 1.00 68.94 82 VAL A C 1
ATOM 630 O O . VAL A 1 82 ? 13.765 1.928 -9.679 1.00 68.94 82 VAL A O 1
ATOM 63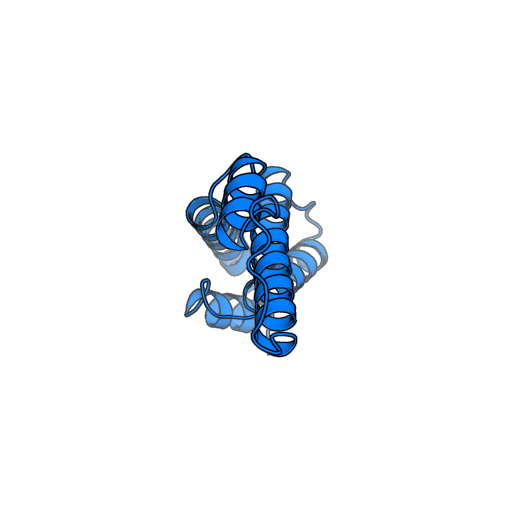3 N N . ASP A 1 83 ? 15.595 1.447 -10.887 1.00 66.38 83 ASP A N 1
ATOM 634 C CA . ASP A 1 83 ? 16.553 1.587 -9.796 1.00 66.38 83 ASP A CA 1
ATOM 635 C C . ASP A 1 83 ? 16.618 3.037 -9.305 1.00 66.38 83 ASP A C 1
ATOM 637 O O . ASP A 1 83 ? 16.561 3.280 -8.099 1.00 66.38 83 ASP A O 1
ATOM 641 N N . ALA A 1 84 ? 16.641 4.021 -10.212 1.00 65.31 84 ALA A N 1
ATOM 642 C CA . ALA A 1 84 ? 16.656 5.437 -9.846 1.00 65.31 84 ALA A CA 1
ATOM 643 C C . ALA A 1 84 ? 15.392 5.858 -9.086 1.00 65.31 84 ALA A C 1
ATOM 645 O O . ALA A 1 84 ? 15.460 6.580 -8.088 1.00 65.31 84 ALA A O 1
ATOM 646 N N . ALA A 1 85 ? 14.221 5.401 -9.526 1.00 69.06 85 ALA A N 1
ATOM 647 C CA . ALA A 1 85 ? 12.979 5.776 -8.873 1.00 69.06 85 ALA A CA 1
ATOM 648 C C . ALA A 1 85 ? 12.666 4.893 -7.644 1.00 69.06 85 ALA A C 1
ATOM 650 O O . ALA A 1 85 ? 12.100 5.398 -6.672 1.00 69.06 85 ALA A O 1
ATOM 651 N N . GLY A 1 86 ? 13.170 3.658 -7.578 1.00 67.50 86 GLY A N 1
ATOM 652 C CA . GLY A 1 86 ? 13.271 2.891 -6.334 1.00 67.50 86 GLY A CA 1
ATOM 653 C C . GLY A 1 86 ? 14.149 3.597 -5.294 1.00 67.50 86 GLY A C 1
ATOM 654 O O . GLY A 1 86 ? 13.727 3.753 -4.153 1.00 67.50 86 GLY A O 1
ATOM 655 N N . ALA A 1 87 ? 15.307 4.126 -5.702 1.00 66.19 87 ALA A N 1
ATOM 656 C CA . ALA A 1 87 ? 16.196 4.917 -4.848 1.00 66.19 87 ALA A CA 1
ATOM 657 C C . ALA A 1 87 ? 15.587 6.265 -4.415 1.00 66.19 87 ALA A C 1
ATOM 659 O O . ALA A 1 87 ? 15.954 6.804 -3.372 1.00 66.19 87 ALA A O 1
ATOM 660 N N . SER A 1 88 ? 14.640 6.813 -5.188 1.00 67.25 88 SER A N 1
ATOM 661 C CA . SER A 1 88 ? 13.895 8.024 -4.811 1.00 67.25 88 SER A CA 1
ATOM 662 C C . SER A 1 88 ? 12.841 7.784 -3.724 1.00 67.25 88 SER A C 1
ATOM 664 O O . SER A 1 88 ? 12.378 8.732 -3.086 1.00 67.25 88 SER A O 1
ATOM 666 N N . CYS A 1 89 ? 12.466 6.524 -3.487 1.00 71.38 89 CYS A N 1
ATOM 667 C CA . CYS A 1 89 ? 11.597 6.164 -2.378 1.00 71.38 89 CYS A CA 1
ATOM 668 C C . CYS A 1 89 ? 12.429 6.067 -1.096 1.00 71.38 89 CYS A C 1
ATOM 670 O O . CYS A 1 89 ? 13.437 5.371 -1.050 1.00 71.38 89 CYS A O 1
ATOM 672 N N . CYS A 1 90 ? 11.987 6.719 -0.017 1.00 78.44 90 CYS A N 1
ATOM 673 C CA . CYS A 1 90 ? 12.678 6.657 1.278 1.00 78.44 90 CYS A CA 1
ATOM 674 C C . CYS A 1 90 ? 12.654 5.259 1.928 1.00 78.44 90 CYS A C 1
ATOM 676 O O . CYS A 1 90 ? 13.327 5.055 2.934 1.00 78.44 90 CYS A O 1
ATOM 678 N N . ILE A 1 91 ? 11.856 4.334 1.386 1.00 86.81 91 ILE A N 1
ATOM 679 C CA . ILE A 1 91 ? 11.695 2.953 1.845 1.00 86.81 91 ILE A CA 1
ATOM 680 C C . ILE A 1 91 ? 11.591 2.011 0.641 1.00 86.81 91 ILE A C 1
ATOM 682 O O . ILE A 1 91 ? 11.068 2.384 -0.413 1.00 86.81 91 ILE A O 1
ATOM 686 N N . SER A 1 92 ? 12.045 0.775 0.818 1.00 87.94 92 SER A N 1
ATOM 687 C CA . SER A 1 92 ? 11.947 -0.294 -0.175 1.00 87.94 92 SER A CA 1
ATOM 688 C C . SER A 1 92 ? 10.507 -0.785 -0.373 1.00 87.94 92 SER A C 1
ATOM 690 O O . SER A 1 92 ? 9.613 -0.565 0.448 1.00 87.94 92 SER A O 1
ATOM 692 N N . TRP A 1 93 ? 10.271 -1.523 -1.462 1.00 87.38 93 TRP A N 1
ATOM 693 C CA . TRP A 1 93 ? 8.968 -2.147 -1.722 1.00 87.38 93 TRP A CA 1
ATOM 694 C C . TRP A 1 93 ? 8.590 -3.175 -0.650 1.00 87.38 93 TRP A C 1
ATOM 696 O O . TRP A 1 93 ? 7.423 -3.267 -0.278 1.00 87.38 93 TRP A O 1
ATOM 706 N N . ALA A 1 94 ? 9.566 -3.927 -0.134 1.00 89.56 94 ALA A N 1
ATOM 707 C CA . ALA A 1 94 ? 9.336 -4.901 0.929 1.00 89.56 94 ALA A CA 1
ATOM 708 C C . ALA A 1 94 ? 8.922 -4.215 2.241 1.00 89.56 94 ALA A C 1
ATOM 710 O O . ALA A 1 94 ? 7.972 -4.649 2.891 1.00 89.56 94 ALA A O 1
ATOM 711 N N . GLU A 1 95 ? 9.578 -3.107 2.595 1.00 92.50 95 GLU A N 1
ATOM 712 C CA . GLU A 1 95 ? 9.202 -2.297 3.759 1.00 92.50 9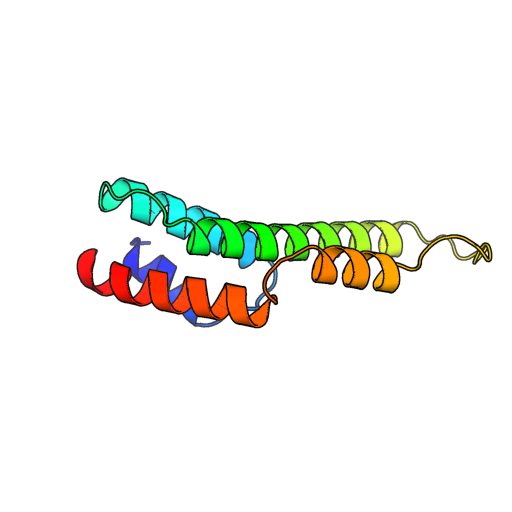5 GLU A CA 1
ATOM 713 C C . GLU A 1 95 ? 7.810 -1.686 3.591 1.00 92.50 95 GLU A C 1
ATOM 715 O O . GLU A 1 95 ? 7.005 -1.744 4.518 1.00 92.50 95 GLU A O 1
ATOM 720 N N . ALA A 1 96 ? 7.483 -1.176 2.400 1.00 93.12 96 ALA A N 1
ATOM 721 C CA . ALA A 1 96 ? 6.152 -0.654 2.108 1.00 93.12 96 ALA A CA 1
ATOM 722 C C . ALA A 1 96 ? 5.056 -1.723 2.286 1.00 93.12 96 ALA A C 1
ATOM 724 O O . ALA A 1 96 ? 4.038 -1.458 2.926 1.00 93.12 96 ALA A O 1
ATOM 725 N N . LEU A 1 97 ? 5.275 -2.945 1.781 1.00 94.06 97 LEU A N 1
ATOM 726 C CA . LEU A 1 97 ? 4.348 -4.067 1.976 1.00 94.06 97 LEU A CA 1
ATOM 727 C C . LEU A 1 97 ? 4.209 -4.447 3.454 1.00 94.06 97 LEU A C 1
ATOM 729 O O . LEU A 1 97 ? 3.095 -4.697 3.913 1.00 94.06 97 LEU A O 1
ATOM 733 N N . SER A 1 98 ? 5.314 -4.460 4.202 1.00 95.50 98 SER A N 1
ATOM 734 C CA . SER A 1 98 ? 5.312 -4.751 5.639 1.00 95.50 98 SER A CA 1
ATOM 735 C C . SER A 1 98 ? 4.498 -3.719 6.425 1.00 95.50 98 SER A C 1
ATOM 737 O O . SER A 1 98 ? 3.589 -4.084 7.169 1.00 95.50 98 SER A O 1
ATOM 739 N N . ILE A 1 99 ? 4.739 -2.425 6.180 1.00 96.31 99 ILE A N 1
ATOM 740 C CA . ILE A 1 99 ? 4.001 -1.315 6.803 1.00 96.31 99 ILE A CA 1
ATOM 741 C C . ILE A 1 99 ? 2.496 -1.447 6.553 1.00 96.31 99 ILE A C 1
ATOM 743 O O . ILE A 1 99 ? 1.699 -1.323 7.482 1.00 96.31 99 ILE A O 1
ATOM 747 N N . LEU A 1 100 ? 2.102 -1.713 5.305 1.00 96.44 100 LEU A N 1
ATOM 748 C CA . LEU A 1 100 ? 0.692 -1.844 4.939 1.00 96.44 100 LEU A CA 1
ATOM 749 C C . LEU A 1 100 ? 0.054 -3.092 5.548 1.00 96.44 100 LEU A C 1
ATOM 751 O O . LEU A 1 100 ? -1.081 -3.023 6.010 1.00 96.44 100 LEU A O 1
ATOM 755 N N . THR A 1 101 ? 0.788 -4.203 5.610 1.00 95.94 101 THR A N 1
ATOM 756 C CA . THR A 1 101 ? 0.310 -5.442 6.237 1.00 95.94 101 THR A CA 1
ATOM 757 C C . THR A 1 101 ? 0.034 -5.235 7.722 1.00 95.94 101 THR A C 1
ATOM 759 O O . THR A 1 101 ? -1.055 -5.572 8.182 1.00 95.94 101 THR A O 1
ATOM 762 N N . ILE A 1 102 ? 0.974 -4.624 8.450 1.00 96.19 102 ILE 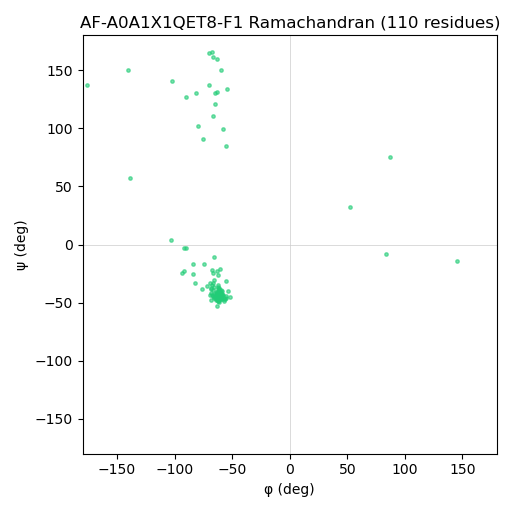A N 1
ATOM 763 C CA . ILE A 1 102 ? 0.823 -4.318 9.879 1.00 96.19 102 ILE A CA 1
ATOM 764 C C .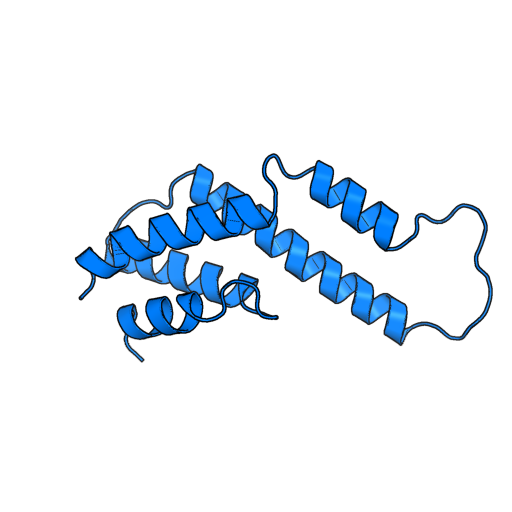 ILE A 1 102 ? -0.361 -3.371 10.095 1.00 96.19 102 ILE A C 1
ATOM 766 O O . ILE A 1 102 ? -1.243 -3.657 10.902 1.00 96.19 102 ILE A O 1
ATOM 770 N N . TYR A 1 103 ? -0.429 -2.279 9.327 1.00 96.38 103 TYR A N 1
ATOM 771 C CA . TYR A 1 103 ? -1.522 -1.313 9.426 1.00 96.38 103 TYR A CA 1
ATOM 772 C C . TYR A 1 103 ? -2.895 -1.968 9.211 1.00 96.38 103 TYR A C 1
ATOM 774 O O . TYR A 1 103 ? -3.813 -1.764 10.009 1.00 96.38 103 TYR A O 1
ATOM 782 N N . LEU A 1 104 ? -3.043 -2.770 8.152 1.00 95.75 104 LEU A N 1
ATOM 783 C CA . LEU A 1 104 ? -4.309 -3.427 7.835 1.00 95.75 104 LEU A CA 1
ATOM 784 C C . LEU A 1 104 ? -4.675 -4.513 8.847 1.00 95.75 104 LEU A C 1
ATOM 786 O O . LEU A 1 104 ? -5.853 -4.679 9.138 1.00 95.75 104 LEU A O 1
ATOM 790 N N . GLU A 1 105 ? -3.705 -5.218 9.423 1.00 94.69 105 GLU A N 1
ATOM 791 C CA . GLU A 1 105 ? -3.949 -6.223 10.462 1.00 94.69 105 GLU A CA 1
ATOM 792 C C . GLU A 1 105 ? -4.480 -5.603 11.757 1.00 94.69 105 GLU A C 1
ATOM 794 O O . GLU A 1 105 ? -5.483 -6.066 12.302 1.00 94.69 105 GLU A O 1
ATOM 799 N N . GLU A 1 106 ? -3.884 -4.494 12.194 1.00 94.75 106 GLU A N 1
ATOM 800 C CA . GLU A 1 106 ? -4.368 -3.739 13.352 1.00 94.75 106 GLU A CA 1
ATOM 801 C C . GLU A 1 106 ? -5.788 -3.199 13.144 1.00 94.75 106 GLU A C 1
ATOM 803 O O . GLU A 1 106 ? -6.583 -3.150 14.084 1.00 94.75 106 GLU A O 1
ATOM 808 N N . ARG A 1 107 ? -6.121 -2.770 11.918 1.00 94.25 107 ARG A N 1
ATOM 809 C CA . ARG A 1 107 ? -7.447 -2.219 11.602 1.00 94.25 107 ARG A CA 1
ATOM 810 C C . ARG A 1 107 ? -8.483 -3.299 11.333 1.00 94.25 107 ARG A C 1
ATOM 812 O O . ARG A 1 107 ? -9.627 -3.117 11.739 1.00 94.25 107 ARG A O 1
ATOM 819 N N . ARG A 1 108 ? -8.104 -4.440 10.751 1.00 91.88 108 ARG A N 1
ATOM 820 C CA . ARG A 1 108 ? -8.988 -5.604 10.584 1.00 91.88 108 ARG A CA 1
ATOM 821 C C . ARG A 1 108 ? -9.637 -5.985 11.914 1.00 91.88 108 ARG A C 1
ATOM 823 O O . ARG A 1 108 ? -10.850 -6.148 11.966 1.00 91.88 108 ARG A O 1
ATOM 830 N N . ALA A 1 109 ? -8.853 -6.032 12.994 1.00 89.88 109 ALA A N 1
ATOM 831 C CA . ALA A 1 109 ? -9.346 -6.349 14.335 1.00 89.88 109 ALA A CA 1
ATOM 832 C C . ALA A 1 109 ? -10.412 -5.365 14.867 1.00 89.88 109 ALA A C 1
ATOM 834 O O . ALA A 1 109 ? -11.164 -5.716 15.773 1.00 89.88 109 ALA A O 1
ATOM 835 N N . LYS A 1 110 ? -10.484 -4.143 14.322 1.00 90.25 110 LYS A N 1
ATOM 836 C CA . LYS A 1 110 ? -11.452 -3.107 14.715 1.00 90.25 110 LYS A CA 1
ATOM 837 C C . LYS A 1 110 ? -12.725 -3.102 13.864 1.00 90.25 110 LYS A C 1
ATOM 839 O O . LYS A 1 110 ? -13.740 -2.594 14.325 1.00 90.25 110 LYS A O 1
ATOM 844 N N . ILE A 1 111 ? -12.659 -3.602 12.628 1.00 86.06 111 ILE A N 1
ATOM 845 C CA . ILE A 1 111 ? -13.744 -3.484 11.636 1.00 86.06 111 ILE A CA 1
ATOM 846 C C . ILE A 1 111 ? -14.706 -4.686 11.691 1.00 86.06 111 ILE A C 1
ATOM 848 O O . ILE A 1 111 ? -15.872 -4.531 11.333 1.00 86.06 111 ILE A O 1
ATOM 852 N N . GLY A 1 112 ? -14.255 -5.837 12.208 1.00 64.25 112 GLY A N 1
ATOM 853 C CA . GLY A 1 112 ? -15.047 -7.074 12.271 1.00 64.25 112 GLY A CA 1
ATOM 854 C C . GLY A 1 112 ? -14.874 -7.935 11.032 1.00 64.25 112 GLY A C 1
ATOM 855 O O . GLY A 1 112 ? -15.326 -7.525 9.939 1.00 64.25 112 GLY A O 1
#

Radius of gyration: 16.97 Å; Cα contacts (8 Å, |Δi|>4): 76; chains: 1; bounding box: 42×24×48 Å

Sequence (112 aa):
MSLSDKIDDWKMYPNALGSESQVAVIVGEVSVVLEEEIPKHVKEALKTLSLRGTMRDIAKAIASNEEPEQHNMGVPSFHDVVDAAGASCCISWAEALSILTIYLEERRAKIG